Protein AF-A0A529LXJ9-F1 (afdb_monomer_lite)

pLDDT: mean 84.67, std 9.33, range [60.09, 95.38]

Structure (mmCIF, N/CA/C/O backbone):
data_AF-A0A529LXJ9-F1
#
_entry.id   AF-A0A529LXJ9-F1
#
loop_
_atom_site.group_PDB
_atom_site.id
_atom_site.type_symbol
_atom_site.label_atom_id
_atom_site.label_alt_id
_atom_site.label_comp_id
_atom_site.label_asym_id
_atom_site.label_entity_id
_atom_site.label_seq_id
_atom_site.pdbx_PDB_ins_code
_atom_site.Cartn_x
_atom_site.Cartn_y
_atom_site.Cartn_z
_atom_site.occupancy
_atom_site.B_iso_or_equiv
_atom_site.auth_seq_id
_atom_site.auth_comp_id
_atom_site.auth_asym_id
_atom_site.auth_atom_id
_atom_site.pdbx_PDB_model_num
ATOM 1 N N . ARG A 1 1 ? 1.034 1.278 21.700 1.00 61.66 1 ARG A N 1
ATOM 2 C CA . ARG A 1 1 ? 0.382 -0.051 21.859 1.00 61.66 1 ARG A CA 1
ATOM 3 C C . ARG A 1 1 ? -0.748 -0.145 20.838 1.00 61.66 1 ARG A C 1
ATOM 5 O O . ARG A 1 1 ? -1.429 0.855 20.658 1.00 61.66 1 ARG A O 1
ATOM 12 N N . LYS A 1 2 ? -0.927 -1.279 20.147 1.00 60.97 2 LYS A N 1
ATOM 13 C CA . LYS A 1 2 ? -2.027 -1.465 19.183 1.00 60.97 2 LYS A CA 1
ATOM 14 C C . LYS A 1 2 ? -3.364 -1.488 19.930 1.00 60.97 2 LYS A C 1
ATOM 16 O O . LYS A 1 2 ? -3.567 -2.357 20.770 1.00 60.97 2 LYS A O 1
ATOM 21 N N . ALA A 1 3 ? -4.234 -0.525 19.638 1.00 60.09 3 ALA A N 1
ATOM 22 C CA . ALA A 1 3 ? -5.571 -0.412 20.212 1.00 60.09 3 ALA A CA 1
ATOM 23 C C . ALA A 1 3 ? -6.598 -0.880 19.165 1.00 60.09 3 ALA A C 1
ATOM 25 O O . ALA A 1 3 ? -6.992 -0.109 18.299 1.00 60.09 3 ALA A O 1
ATOM 26 N N . GLY A 1 4 ? -6.952 -2.170 19.173 1.00 76.81 4 GLY A N 1
ATOM 27 C CA . GLY A 1 4 ? -7.962 -2.746 18.269 1.00 76.81 4 GLY A CA 1
ATOM 28 C C . GLY A 1 4 ? -7.624 -4.147 17.739 1.00 76.81 4 GLY A C 1
ATOM 29 O O . GLY A 1 4 ? -6.460 -4.556 17.727 1.00 76.81 4 GLY A O 1
ATOM 30 N N . GLY A 1 5 ? -8.645 -4.886 17.287 1.00 84.38 5 GLY A N 1
ATOM 31 C CA . GLY A 1 5 ? -8.533 -6.267 16.781 1.00 84.38 5 GLY A CA 1
ATOM 32 C C . GLY A 1 5 ? -8.027 -6.396 15.338 1.00 84.38 5 GLY A C 1
ATOM 33 O O . GLY A 1 5 ? -7.503 -7.439 14.964 1.00 84.38 5 GLY A O 1
ATOM 34 N N . ASN A 1 6 ? -8.089 -5.324 14.547 1.00 86.75 6 ASN A N 1
ATOM 35 C CA . ASN A 1 6 ? -7.746 -5.357 13.120 1.00 86.75 6 ASN A CA 1
ATOM 36 C C . ASN A 1 6 ? -6.251 -5.609 12.893 1.00 86.75 6 ASN A C 1
ATOM 38 O O . ASN A 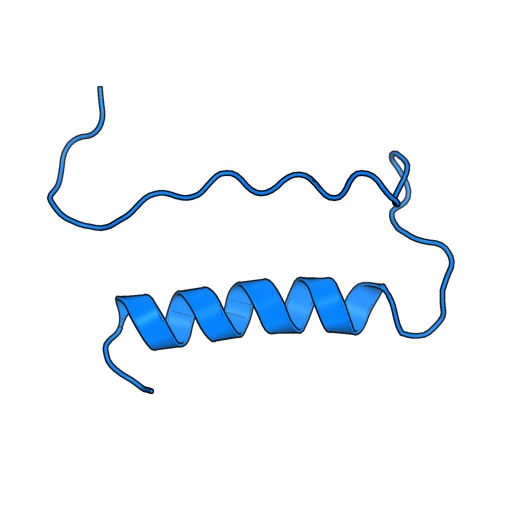1 6 ? -5.450 -5.083 13.664 1.00 86.75 6 ASN A O 1
ATOM 42 N N . PRO A 1 7 ? -5.834 -6.372 11.871 1.00 89.31 7 PRO A N 1
ATOM 43 C CA . PRO A 1 7 ? -4.418 -6.562 11.573 1.00 89.31 7 PRO A CA 1
ATOM 44 C C . PRO A 1 7 ? -3.740 -5.220 11.264 1.00 89.31 7 PRO A C 1
ATOM 46 O O . PRO A 1 7 ? -4.372 -4.273 10.800 1.00 89.31 7 PRO A O 1
ATOM 49 N N . VAL A 1 8 ? -2.447 -5.130 11.571 1.00 90.00 8 VAL A N 1
ATOM 50 C CA . VAL A 1 8 ? -1.590 -3.993 11.216 1.00 90.00 8 VAL A CA 1
ATOM 51 C C . VAL A 1 8 ? -0.332 -4.589 10.612 1.00 90.00 8 VAL A C 1
ATOM 53 O O . VAL A 1 8 ? 0.327 -5.398 11.263 1.00 90.00 8 VAL A O 1
ATOM 56 N N . LEU A 1 9 ? -0.032 -4.220 9.370 1.00 90.25 9 LEU A N 1
ATOM 57 C CA . LEU A 1 9 ? 1.109 -4.735 8.625 1.00 90.25 9 LEU A CA 1
ATOM 58 C C . LEU A 1 9 ? 2.078 -3.600 8.308 1.00 90.25 9 LEU A C 1
ATOM 60 O O . LEU A 1 9 ? 1.666 -2.539 7.845 1.00 90.25 9 LEU A O 1
ATOM 64 N N . PHE A 1 10 ? 3.365 -3.857 8.516 1.00 91.38 10 PHE A N 1
ATOM 65 C CA . PHE A 1 10 ? 4.444 -3.011 8.028 1.00 91.38 10 PHE A CA 1
ATOM 66 C C . PHE A 1 10 ? 5.253 -3.811 7.009 1.00 91.38 10 PHE A C 1
ATOM 68 O O . PHE A 1 10 ? 5.993 -4.721 7.374 1.00 91.38 10 PHE A O 1
ATOM 75 N N . LYS A 1 11 ? 5.044 -3.515 5.723 1.00 90.12 11 LYS A N 1
ATOM 76 C CA . LYS A 1 11 ? 5.775 -4.125 4.608 1.00 90.12 11 LYS A CA 1
ATOM 77 C C . LYS A 1 11 ? 6.855 -3.155 4.148 1.00 90.12 11 LYS A C 1
ATOM 79 O O . LYS A 1 11 ? 6.556 -1.999 3.864 1.00 90.12 11 LYS A O 1
ATOM 84 N N . ILE A 1 12 ? 8.082 -3.650 4.033 1.00 89.12 12 ILE A N 1
ATOM 85 C CA . ILE A 1 12 ? 9.208 -2.922 3.445 1.00 89.12 12 ILE A CA 1
ATOM 86 C C . ILE A 1 12 ? 9.504 -3.558 2.089 1.00 89.12 12 ILE A C 1
ATOM 88 O O . ILE A 1 12 ? 9.616 -4.779 1.992 1.00 89.12 12 ILE A O 1
ATOM 92 N N . ASN A 1 13 ? 9.607 -2.741 1.043 1.00 86.19 13 ASN A N 1
ATOM 93 C CA . ASN A 1 13 ? 10.132 -3.188 -0.241 1.00 86.19 13 ASN A CA 1
ATOM 94 C C . ASN A 1 13 ? 11.665 -3.098 -0.200 1.00 86.19 13 ASN A C 1
ATOM 96 O O . ASN A 1 13 ? 12.214 -2.002 -0.117 1.00 86.19 13 ASN A O 1
ATOM 100 N N . MET A 1 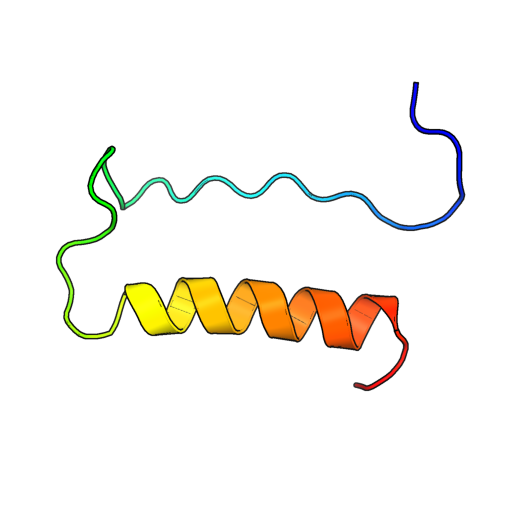14 ? 12.331 -4.254 -0.226 1.00 86.56 14 MET A N 1
ATOM 101 C CA . MET A 1 14 ? 13.794 -4.353 -0.157 1.00 86.56 14 MET A CA 1
ATOM 102 C C . MET A 1 14 ? 14.478 -4.192 -1.522 1.00 86.56 14 MET A C 1
ATOM 104 O O . MET A 1 14 ? 15.685 -3.971 -1.567 1.00 86.56 14 MET A O 1
ATOM 108 N N . ASP A 1 15 ? 13.718 -4.256 -2.616 1.00 81.12 15 ASP A N 1
ATOM 109 C CA . ASP A 1 15 ? 14.217 -4.120 -3.990 1.00 81.12 15 ASP A CA 1
ATOM 110 C C . ASP A 1 15 ? 14.201 -2.660 -4.475 1.00 81.12 15 ASP A C 1
ATOM 112 O O . ASP A 1 15 ? 14.759 -2.325 -5.521 1.00 81.12 15 ASP A O 1
ATOM 116 N N . SER A 1 16 ? 13.550 -1.766 -3.723 1.00 83.69 16 SER A N 1
ATOM 117 C CA . SER A 1 16 ? 13.437 -0.343 -4.040 1.00 83.69 16 SER A CA 1
ATOM 118 C C . SER A 1 16 ? 14.275 0.535 -3.112 1.00 83.69 16 SER A C 1
ATOM 120 O O . SER A 1 16 ? 14.211 0.397 -1.893 1.00 83.69 16 SER A O 1
ATOM 122 N N . GLY A 1 17 ? 14.988 1.509 -3.685 1.00 81.62 17 GLY A N 1
ATOM 123 C CA . GLY A 1 17 ? 15.609 2.599 -2.926 1.00 81.62 17 GLY A CA 1
ATOM 124 C C . GLY A 1 17 ? 14.613 3.711 -2.565 1.00 81.62 17 GLY A C 1
ATOM 125 O O . GLY A 1 17 ? 13.413 3.594 -2.801 1.00 81.62 17 GLY A O 1
ATOM 126 N N . HIS A 1 18 ? 15.110 4.842 -2.052 1.00 80.81 18 HIS A N 1
ATOM 127 C CA . HIS A 1 18 ? 14.272 5.985 -1.640 1.00 80.81 18 HIS A CA 1
ATOM 128 C C . HIS A 1 18 ? 13.343 6.512 -2.753 1.00 80.81 18 HIS A C 1
ATOM 130 O O . HIS A 1 18 ? 12.238 6.967 -2.477 1.00 80.81 18 HIS A O 1
ATOM 136 N N . ALA A 1 19 ? 13.773 6.409 -4.014 1.00 77.25 19 ALA A N 1
ATOM 137 C CA . ALA A 1 19 ? 13.001 6.833 -5.181 1.00 77.25 19 ALA A CA 1
ATOM 138 C C . ALA A 1 19 ? 12.000 5.774 -5.696 1.00 77.25 19 ALA A C 1
ATOM 140 O O . ALA A 1 19 ? 11.372 5.978 -6.7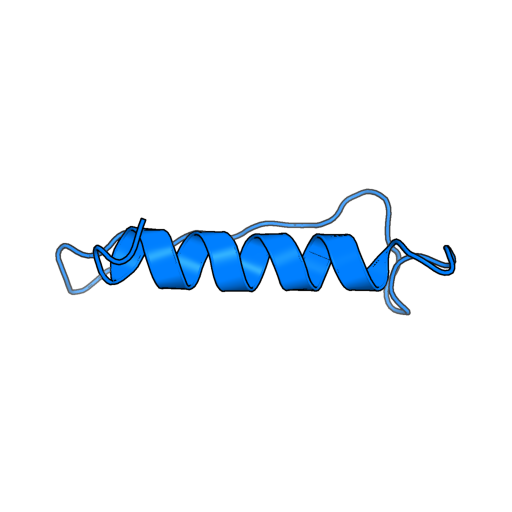34 1.00 77.25 19 ALA A O 1
ATOM 141 N N . GLY A 1 20 ? 11.841 4.648 -4.995 1.00 75.69 20 GLY A N 1
ATOM 142 C CA . GLY A 1 20 ? 11.051 3.511 -5.458 1.00 75.69 20 GLY A CA 1
ATOM 143 C C . GLY A 1 20 ? 11.825 2.596 -6.413 1.00 75.69 20 GLY A C 1
ATOM 144 O O . GLY A 1 20 ? 13.002 2.805 -6.708 1.00 75.69 20 GLY A O 1
ATOM 145 N N . ALA A 1 21 ? 11.167 1.528 -6.863 1.00 81.25 21 ALA A N 1
ATOM 146 C CA . ALA A 1 21 ? 11.741 0.596 -7.828 1.00 81.25 21 ALA A CA 1
ATOM 147 C C . ALA A 1 21 ? 11.692 1.191 -9.247 1.00 81.25 21 ALA A C 1
ATOM 149 O O . ALA A 1 21 ? 10.676 1.747 -9.662 1.00 81.25 21 ALA A O 1
ATOM 150 N N . SER A 1 22 ? 12.783 1.053 -10.005 1.00 74.38 22 SER A N 1
ATOM 151 C CA . SER A 1 22 ? 12.973 1.662 -11.334 1.00 74.38 22 SER A CA 1
ATOM 152 C C . SER A 1 22 ? 12.219 0.961 -12.475 1.00 74.38 22 SER A C 1
ATOM 154 O O . SER A 1 22 ? 12.267 1.406 -13.622 1.00 74.38 22 SER A O 1
ATOM 156 N N . GLY A 1 23 ? 11.517 -0.139 -12.190 1.00 77.94 23 GLY A N 1
ATOM 157 C CA . GLY A 1 23 ? 10.791 -0.912 -13.190 1.00 77.94 23 GLY A CA 1
ATOM 158 C C . GLY A 1 23 ? 9.452 -0.281 -13.572 1.00 77.94 23 GLY A C 1
ATOM 159 O O . GLY A 1 23 ? 8.665 0.116 -12.713 1.00 77.94 23 GLY A O 1
ATOM 160 N N . ARG A 1 24 ? 9.136 -0.291 -14.876 1.00 75.50 24 ARG A N 1
ATOM 161 C CA . ARG A 1 24 ? 7.868 0.227 -15.438 1.00 75.50 24 ARG A CA 1
ATOM 162 C C . ARG A 1 24 ? 6.606 -0.320 -14.754 1.00 75.50 24 ARG A C 1
ATOM 164 O O . ARG A 1 24 ? 5.574 0.340 -14.756 1.00 75.50 24 ARG A O 1
ATOM 171 N N . PHE A 1 25 ? 6.691 -1.523 -14.183 1.00 79.06 25 PHE A N 1
ATOM 172 C CA . PHE A 1 25 ? 5.583 -2.201 -13.508 1.00 79.06 25 PHE A CA 1
ATOM 173 C C . PHE A 1 25 ? 5.779 -2.366 -11.999 1.00 79.06 25 PHE A C 1
ATOM 175 O O . PHE A 1 25 ? 4.840 -2.766 -11.320 1.00 79.06 25 PHE A O 1
ATOM 182 N N . SER A 1 26 ? 6.938 -2.012 -11.440 1.00 82.06 26 SER A N 1
ATOM 183 C CA . SER A 1 26 ? 7.205 -2.209 -10.009 1.00 82.06 26 SER A CA 1
ATOM 184 C C . SER A 1 26 ? 6.282 -1.362 -9.125 1.00 82.06 26 SER A C 1
ATOM 186 O O . SER A 1 26 ? 5.893 -1.774 -8.038 1.00 82.06 26 SER A O 1
ATOM 188 N N . ARG A 1 27 ? 5.833 -0.204 -9.628 1.00 82.88 27 ARG A N 1
ATOM 189 C CA . ARG A 1 27 ? 4.795 0.601 -8.967 1.00 82.88 27 ARG A CA 1
ATOM 190 C C . ARG A 1 27 ? 3.440 -0.113 -8.898 1.00 82.88 27 ARG A C 1
ATOM 192 O O . ARG A 1 27 ? 2.711 0.081 -7.930 1.00 82.88 27 ARG A O 1
ATOM 199 N N . LEU A 1 28 ? 3.083 -0.902 -9.914 1.00 88.62 28 LEU A N 1
ATOM 200 C CA . LEU A 1 28 ? 1.798 -1.609 -9.946 1.00 88.62 28 LEU A CA 1
ATOM 201 C C . LEU A 1 28 ? 1.743 -2.706 -8.887 1.00 88.62 28 LEU A C 1
ATOM 203 O O . LEU A 1 28 ? 0.692 -2.917 -8.293 1.00 88.62 28 LEU A O 1
ATOM 207 N N . GLU A 1 29 ? 2.871 -3.357 -8.619 1.00 87.88 29 GLU A N 1
ATOM 208 C CA . GLU A 1 29 ? 2.970 -4.373 -7.577 1.00 87.88 29 GLU A CA 1
ATOM 209 C C . GLU A 1 29 ? 2.716 -3.783 -6.182 1.00 87.88 29 GLU A C 1
ATOM 211 O O . GLU A 1 29 ? 1.898 -4.311 -5.429 1.00 87.88 29 GLU A O 1
ATOM 216 N N . GLU A 1 30 ? 3.323 -2.636 -5.856 1.00 86.69 30 GLU A N 1
ATOM 217 C CA . GLU A 1 30 ? 3.043 -1.951 -4.585 1.00 86.69 30 GLU A CA 1
ATOM 218 C C . GLU A 1 30 ? 1.571 -1.543 -4.460 1.00 86.69 30 GLU A C 1
ATOM 220 O O . GLU A 1 30 ? 0.952 -1.727 -3.411 1.00 86.69 30 GLU A O 1
ATOM 225 N N . ILE A 1 31 ? 0.977 -1.051 -5.550 1.00 91.44 31 ILE A N 1
ATOM 226 C CA . ILE A 1 31 ? -0.451 -0.722 -5.590 1.00 91.44 31 ILE A CA 1
ATOM 227 C C . ILE A 1 31 ? -1.299 -1.979 -5.349 1.00 91.44 31 ILE A C 1
ATOM 229 O O . ILE A 1 31 ? -2.229 -1.946 -4.540 1.00 91.44 31 ILE A O 1
ATOM 233 N N . ALA A 1 32 ? -0.970 -3.096 -5.998 1.00 93.75 32 ALA A N 1
ATOM 234 C CA . ALA A 1 32 ? -1.686 -4.356 -5.842 1.00 93.75 32 ALA A CA 1
ATOM 235 C C . ALA A 1 32 ? -1.652 -4.854 -4.392 1.00 93.75 32 ALA A C 1
ATOM 237 O O . ALA A 1 32 ? -2.695 -5.237 -3.863 1.00 93.75 32 ALA A O 1
ATOM 238 N N . TYR A 1 33 ? -0.502 -4.777 -3.713 1.00 93.00 33 TYR A N 1
ATOM 239 C CA . TYR A 1 33 ? -0.396 -5.139 -2.296 1.00 93.00 33 TYR A CA 1
ATOM 240 C C . TYR A 1 33 ? -1.308 -4.293 -1.401 1.00 93.00 33 TYR A C 1
ATOM 242 O O . TYR A 1 33 ? -1.977 -4.840 -0.520 1.00 93.00 33 TYR A O 1
ATOM 250 N N . ILE A 1 34 ? -1.375 -2.979 -1.634 1.00 93.50 34 ILE A N 1
ATOM 251 C CA . ILE A 1 34 ? -2.230 -2.069 -0.855 1.00 93.50 34 ILE A CA 1
ATOM 252 C C . ILE A 1 34 ? -3.707 -2.429 -1.040 1.00 93.50 34 ILE A C 1
ATOM 254 O O . ILE A 1 34 ? -4.436 -2.571 -0.055 1.00 93.50 34 ILE A O 1
ATOM 258 N N . TYR A 1 35 ? -4.153 -2.619 -2.283 1.00 95.38 35 TYR A N 1
ATOM 259 C CA . TYR A 1 35 ? -5.548 -2.964 -2.561 1.00 95.38 35 TYR A CA 1
ATOM 260 C C . TYR A 1 35 ? -5.912 -4.364 -2.071 1.00 95.38 35 TYR A C 1
ATOM 262 O O . TYR A 1 35 ? -6.970 -4.532 -1.468 1.00 95.38 35 TYR A O 1
ATOM 270 N N . ALA A 1 36 ? -5.036 -5.352 -2.250 1.00 94.75 36 ALA A N 1
ATOM 271 C CA . ALA A 1 36 ? -5.250 -6.698 -1.730 1.00 94.75 36 ALA A CA 1
ATOM 272 C C . ALA A 1 36 ? -5.405 -6.686 -0.203 1.00 94.75 36 ALA A C 1
ATOM 274 O O . ALA A 1 36 ? -6.310 -7.325 0.336 1.00 94.75 36 ALA A O 1
ATOM 275 N N . TYR A 1 37 ? -4.574 -5.909 0.500 1.00 94.56 37 TYR A N 1
ATOM 276 C CA . TYR A 1 37 ? -4.711 -5.723 1.940 1.00 94.56 37 TYR A CA 1
ATOM 277 C C . TYR A 1 37 ? -6.043 -5.059 2.301 1.00 94.56 37 TYR A C 1
ATOM 279 O O . TYR A 1 37 ? -6.764 -5.578 3.152 1.00 94.56 37 TYR A O 1
ATOM 287 N N . ALA A 1 38 ? -6.406 -3.961 1.632 1.00 94.50 38 ALA A N 1
ATOM 288 C CA . ALA A 1 38 ? -7.656 -3.243 1.875 1.00 94.50 38 ALA A CA 1
ATOM 289 C C . ALA A 1 38 ? -8.893 -4.135 1.668 1.00 94.50 38 ALA A C 1
ATOM 2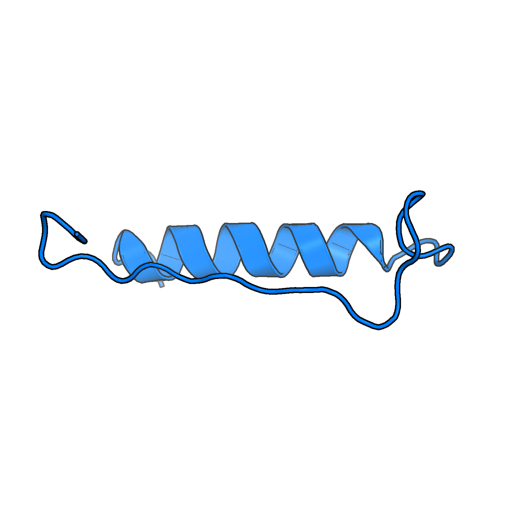91 O O . ALA A 1 38 ? -9.783 -4.166 2.519 1.00 94.50 38 ALA A O 1
ATOM 292 N N . LEU A 1 39 ? -8.939 -4.903 0.578 1.00 95.38 39 LEU A N 1
ATOM 293 C CA . LEU A 1 39 ? -10.022 -5.850 0.304 1.00 95.38 39 LEU A CA 1
ATOM 294 C C . LEU A 1 39 ? -10.084 -6.943 1.373 1.00 95.38 39 LEU A C 1
ATOM 296 O O . LEU A 1 39 ? -11.156 -7.212 1.911 1.00 95.38 39 LEU A O 1
ATOM 300 N N . LYS A 1 40 ? -8.935 -7.508 1.758 1.00 93.31 40 LYS A N 1
ATOM 301 C CA . LYS A 1 40 ? -8.855 -8.545 2.794 1.00 93.31 40 LYS A CA 1
ATOM 302 C C . LYS A 1 40 ? -9.355 -8.059 4.154 1.00 93.31 40 LYS A C 1
ATOM 304 O O . LYS A 1 40 ? -10.121 -8.766 4.800 1.00 93.31 40 LYS A O 1
ATOM 309 N N . VAL A 1 41 ? -8.958 -6.866 4.600 1.00 93.00 41 VAL A N 1
ATOM 310 C CA . VAL A 1 41 ? -9.383 -6.343 5.916 1.00 93.00 41 VAL A CA 1
ATOM 311 C C . VAL A 1 41 ? -10.820 -5.826 5.926 1.00 93.00 41 VAL A C 1
ATOM 313 O O . VAL A 1 41 ? -11.405 -5.702 6.997 1.00 93.00 41 VAL A O 1
ATOM 316 N N . THR A 1 42 ? -11.395 -5.540 4.755 1.00 94.06 42 THR A N 1
ATOM 317 C CA . THR A 1 42 ? -12.803 -5.130 4.609 1.00 94.06 42 THR A CA 1
ATOM 318 C C . THR A 1 42 ? -13.741 -6.289 4.261 1.00 94.06 42 THR A C 1
ATOM 320 O O . THR A 1 42 ? -14.942 -6.064 4.133 1.00 94.06 42 THR A O 1
ATOM 323 N N .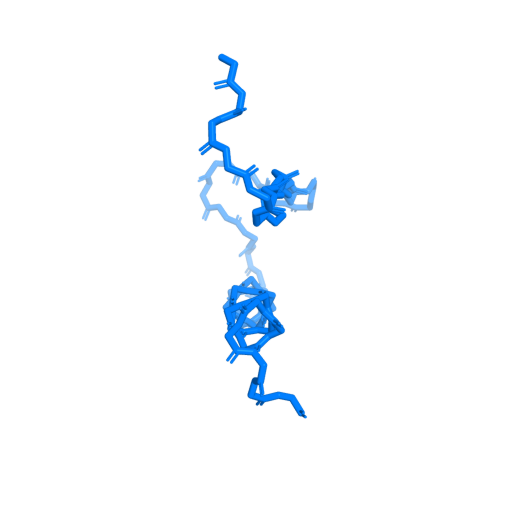 GLY A 1 43 ? -13.222 -7.517 4.122 1.00 91.75 43 GLY A N 1
ATOM 324 C CA . GLY A 1 43 ? -14.016 -8.704 3.792 1.00 91.75 43 GLY A CA 1
ATOM 325 C C . GLY A 1 43 ? -14.566 -8.712 2.362 1.00 91.75 43 GLY A C 1
ATOM 326 O O . GLY A 1 43 ? -15.633 -9.267 2.127 1.00 91.75 43 GLY A O 1
ATOM 327 N N . LYS A 1 44 ? -13.876 -8.066 1.416 1.00 86.81 44 LYS A N 1
ATOM 328 C CA . LYS A 1 44 ? -14.295 -7.920 0.009 1.00 86.81 44 LYS A CA 1
ATOM 329 C C . LYS A 1 44 ? -13.497 -8.804 -0.964 1.00 86.81 44 LYS A C 1
ATOM 331 O O . LYS A 1 44 ? -13.268 -8.401 -2.101 1.00 86.81 44 LYS A O 1
ATOM 336 N N . THR A 1 45 ? -13.026 -9.956 -0.494 1.00 64.75 45 THR A N 1
ATOM 337 C CA . THR A 1 45 ? -12.244 -10.947 -1.260 1.00 64.75 45 THR A CA 1
ATOM 338 C C . THR A 1 45 ? -13.101 -12.090 -1.758 1.00 64.75 45 THR A C 1
ATOM 340 O O . THR A 1 45 ? -13.907 -12.573 -0.933 1.00 64.75 45 THR A O 1
#

Radius of gyration: 13.29 Å; chains: 1; bounding box: 30×18×37 Å

S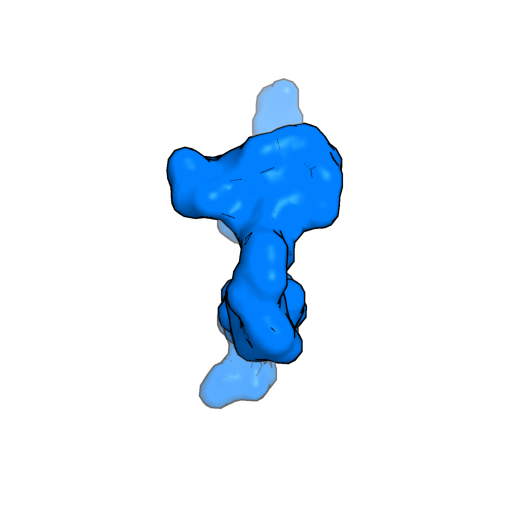equence (45 aa):
RKAGGNPVLFKINMDSGHAGASGRFSRLEEIAYIYAYALKVTGKT

Secondary structure (DSSP, 8-state):
---SSS-------SS-BTTB--STTHHHHHHHHHHHHHHHHHT--

Foldseek 3Di:
DDDDDQDDDDDDDPCADPVGHPDPCSVVVVVVVVVVSVCVRVVND